Protein AF-A0A960XV72-F1 (afdb_monomer)

Foldseek 3Di:
DVVLVVDPDDPVVSVVVVVVVVVVVVVVVVLLVVLLVVDDPVLNVVLVVLVVVLVVLVVVLVVLVVQLVVLVVQLVVPVPDPVSNVVSVVSNVVSVVVNVVSVVVNVVSVVVSVVSSVVRSD

Solvent-accessible surface area (backbone atoms only — not comparable to full-atom values): 6666 Å² total; per-resi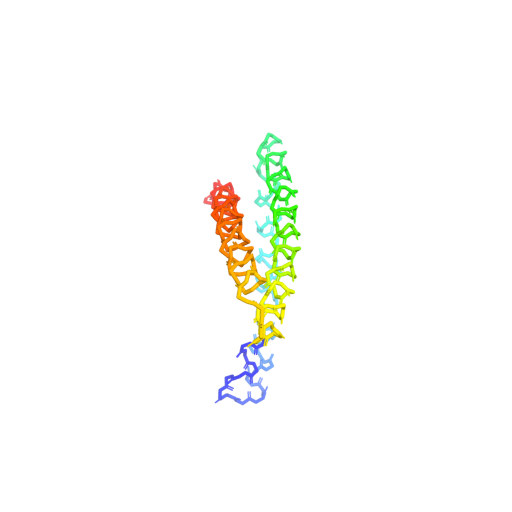due (Å²): 109,82,68,57,74,72,48,99,63,56,72,66,59,48,52,51,52,52,59,63,45,49,62,54,50,51,55,55,48,53,54,50,51,51,27,64,69,67,47,51,73,67,57,47,54,48,47,53,52,46,52,51,53,46,53,54,45,55,51,51,45,50,54,42,50,53,54,34,54,53,30,49,52,53,38,73,70,33,88,85,40,68,69,59,30,53,53,25,50,52,51,36,50,52,38,49,54,53,45,49,56,44,47,54,53,44,52,53,47,52,50,53,51,49,52,58,53,49,73,46,76,106

Mean predicted aligned error: 9.93 Å

Sequence (122 aa):
LAEIAKLPIGKSDKQEIELQLKPLRDVLADKREQALLDLSDDDRGLLDQLQMVLKERRQRRAEIRVALDDARKLQGGSGLDFERALAAEQQVKDEKERLEKVNEGIAEVEARIKELQAKVGG

Structure (mmCIF, N/CA/C/O backbone):
data_AF-A0A960XV72-F1
#
_entry.id   AF-A0A960XV72-F1
#
loop_
_atom_site.group_PDB
_atom_site.id
_atom_site.type_symbol
_atom_site.label_atom_id
_atom_site.label_alt_id
_atom_site.label_comp_id
_atom_site.label_asym_id
_atom_site.label_entity_id
_atom_site.label_seq_id
_atom_site.pdbx_PDB_ins_code
_atom_site.Cartn_x
_atom_site.Cartn_y
_atom_site.Cartn_z
_atom_site.occupancy
_atom_site.B_iso_or_equiv
_atom_site.auth_seq_id
_atom_site.auth_comp_id
_atom_site.auth_asym_id
_atom_site.auth_atom_id
_atom_site.pdbx_PDB_model_num
ATOM 1 N N . LEU A 1 1 ? 1.113 -11.968 18.451 1.00 59.91 1 LEU A N 1
ATOM 2 C CA . LEU A 1 1 ? 1.495 -13.322 18.919 1.00 59.91 1 LEU A CA 1
ATOM 3 C C . LEU A 1 1 ? 2.818 -13.797 18.311 1.00 59.91 1 LEU A C 1
ATOM 5 O O . LEU A 1 1 ? 3.676 -14.215 19.069 1.00 59.91 1 LEU A O 1
ATOM 9 N N . ALA A 1 2 ? 3.061 -13.632 17.001 1.00 68.56 2 ALA A N 1
ATOM 10 C CA . ALA A 1 2 ? 4.353 -13.991 16.382 1.00 68.56 2 ALA A CA 1
ATOM 11 C C . ALA A 1 2 ? 5.588 -13.311 17.024 1.00 68.56 2 ALA A C 1
ATOM 13 O O . ALA A 1 2 ? 6.666 -13.894 17.061 1.00 68.56 2 ALA A O 1
ATOM 14 N N . GLU A 1 3 ? 5.424 -12.105 17.573 1.00 76.88 3 GLU A N 1
ATOM 15 C CA . GLU A 1 3 ? 6.463 -11.391 18.334 1.00 76.88 3 GLU A CA 1
ATOM 16 C C . GLU A 1 3 ? 6.738 -12.018 19.720 1.00 76.88 3 GLU A C 1
ATOM 18 O O . GLU A 1 3 ? 7.876 -12.028 20.174 1.00 76.88 3 GLU A O 1
ATOM 23 N N . ILE A 1 4 ? 5.737 -12.631 20.367 1.00 73.38 4 ILE A N 1
ATOM 24 C CA . ILE A 1 4 ? 5.867 -13.268 21.698 1.00 73.38 4 ILE A CA 1
ATOM 25 C C . ILE A 1 4 ? 6.710 -14.537 21.614 1.00 73.38 4 ILE A C 1
ATOM 27 O O . ILE A 1 4 ? 7.516 -14.823 22.500 1.00 73.38 4 ILE A O 1
ATOM 31 N N . ALA A 1 5 ? 6.598 -15.262 20.498 1.00 74.31 5 ALA A N 1
ATOM 32 C CA . ALA A 1 5 ? 7.440 -16.417 20.216 1.00 74.31 5 ALA A CA 1
ATOM 33 C C . ALA A 1 5 ? 8.942 -16.067 20.229 1.00 74.31 5 ALA A C 1
ATOM 35 O O . ALA A 1 5 ? 9.750 -16.915 20.613 1.00 74.31 5 ALA A O 1
ATOM 36 N N . LYS A 1 6 ? 9.306 -14.819 19.894 1.00 83.81 6 LYS A N 1
ATOM 37 C CA . LYS A 1 6 ? 10.691 -14.320 19.859 1.00 83.81 6 LYS A CA 1
ATOM 38 C C . LYS A 1 6 ? 11.217 -13.846 21.220 1.00 83.81 6 LYS A C 1
ATOM 40 O O . LYS A 1 6 ? 12.413 -13.601 21.340 1.00 83.81 6 LYS A O 1
ATOM 45 N N . LEU A 1 7 ? 10.363 -13.716 22.240 1.00 83.31 7 LEU A N 1
ATOM 46 C CA . LEU A 1 7 ? 10.791 -13.251 23.561 1.00 83.31 7 LEU A CA 1
ATOM 47 C C . LEU A 1 7 ? 11.690 -14.296 24.248 1.00 83.31 7 LEU A C 1
ATOM 49 O O . LEU A 1 7 ? 11.395 -15.495 24.170 1.00 83.31 7 LEU A O 1
ATOM 53 N N . PRO A 1 8 ? 12.757 -13.884 24.955 1.00 84.75 8 PRO A N 1
ATOM 54 C CA . PRO A 1 8 ? 13.662 -14.787 25.665 1.00 84.75 8 PRO A CA 1
ATOM 55 C C . PRO A 1 8 ? 13.079 -15.206 27.030 1.00 84.75 8 PRO A C 1
ATOM 57 O O . PRO A 1 8 ? 13.730 -15.079 28.060 1.00 84.75 8 PRO A O 1
ATOM 60 N N . ILE A 1 9 ? 11.826 -15.665 27.043 1.00 87.56 9 ILE A N 1
ATOM 61 C CA . ILE A 1 9 ? 11.082 -16.080 28.245 1.00 87.56 9 ILE A CA 1
ATOM 62 C C . ILE A 1 9 ? 10.672 -17.556 28.153 1.00 87.56 9 ILE A C 1
ATOM 64 O O . ILE A 1 9 ? 10.697 -18.149 27.065 1.00 87.56 9 ILE A O 1
ATOM 68 N N . GLY A 1 10 ? 10.293 -18.146 29.289 1.00 89.94 10 GLY A N 1
ATOM 69 C CA . GLY A 1 10 ? 9.916 -19.553 29.389 1.00 89.94 10 GLY A CA 1
ATOM 70 C C . GLY A 1 10 ? 8.709 -19.910 28.517 1.00 89.94 10 GLY A C 1
ATOM 71 O O . GLY A 1 10 ? 7.835 -19.087 28.257 1.00 89.94 10 GLY A O 1
ATOM 72 N N . LYS A 1 11 ? 8.639 -21.165 28.047 1.00 85.00 11 LYS A N 1
ATOM 73 C CA . LYS A 1 11 ? 7.521 -21.652 27.212 1.00 85.00 11 LYS A CA 1
ATOM 74 C C . LYS A 1 11 ? 6.168 -21.503 27.920 1.00 85.00 11 LYS A C 1
ATOM 76 O O . LYS A 1 11 ? 5.192 -21.144 27.268 1.00 85.00 11 LYS A O 1
ATOM 81 N N . SER A 1 12 ? 6.133 -21.762 29.225 1.00 85.06 12 SER A N 1
ATOM 82 C CA . SER A 1 12 ? 4.939 -21.603 30.057 1.00 85.06 12 SER A CA 1
ATOM 83 C C . SER A 1 12 ? 4.496 -20.139 30.123 1.00 85.06 12 SER A C 1
ATOM 85 O O . SER A 1 12 ? 3.337 -19.852 29.841 1.00 85.06 12 SER A O 1
ATOM 87 N N . ASP A 1 13 ? 5.432 -19.210 30.342 1.00 85.12 13 ASP A N 1
ATOM 88 C CA . ASP A 1 13 ? 5.149 -17.768 30.380 1.00 85.12 13 ASP A CA 1
ATOM 89 C C . ASP A 1 13 ? 4.621 -17.258 29.030 1.00 85.12 13 ASP A C 1
ATOM 91 O O . ASP A 1 13 ? 3.689 -16.459 28.977 1.00 85.12 13 ASP A O 1
ATOM 95 N N . LYS A 1 14 ? 5.160 -17.761 27.906 1.00 84.81 14 LYS A N 1
ATOM 96 C CA . LYS A 1 14 ? 4.636 -17.442 26.563 1.00 84.81 14 LYS A CA 1
ATOM 97 C C . LYS A 1 14 ? 3.185 -17.879 26.406 1.00 84.81 14 LYS A C 1
ATOM 99 O O . LYS A 1 14 ? 2.383 -17.115 25.879 1.00 84.81 14 LYS A O 1
ATOM 104 N N . GLN A 1 15 ? 2.858 -19.095 26.841 1.00 85.44 15 GLN A N 1
ATOM 105 C CA . GLN A 1 15 ? 1.496 -19.623 26.751 1.00 85.44 15 GLN A CA 1
ATOM 106 C C . GLN A 1 15 ? 0.525 -18.835 27.631 1.00 85.44 15 GLN A C 1
ATOM 108 O O . GLN A 1 15 ? -0.590 -18.551 27.201 1.00 85.44 15 GLN A O 1
ATOM 113 N N . GLU A 1 16 ? 0.950 -18.439 28.829 1.00 88.38 16 GLU A N 1
ATOM 114 C CA . GLU A 1 16 ? 0.138 -17.626 29.731 1.00 88.38 16 GLU A CA 1
ATOM 115 C C . GLU A 1 16 ? -0.127 -16.227 29.155 1.00 88.38 16 GLU A C 1
ATOM 117 O O . GLU A 1 16 ? -1.277 -15.792 29.092 1.00 88.38 16 GLU A O 1
ATOM 122 N N . ILE A 1 17 ? 0.904 -15.566 28.621 1.00 86.38 17 ILE A N 1
ATOM 123 C CA . ILE A 1 17 ? 0.768 -14.274 27.934 1.00 86.38 17 ILE A CA 1
ATOM 124 C C . ILE A 1 17 ? -0.162 -14.395 26.717 1.00 86.38 17 ILE A C 1
ATOM 126 O O . ILE A 1 17 ? -1.008 -13.530 26.485 1.00 86.38 17 ILE A O 1
ATOM 130 N N . GLU A 1 18 ? -0.047 -15.470 25.933 1.00 85.19 18 GLU A N 1
ATOM 131 C CA . GLU A 1 18 ? -0.946 -15.720 24.803 1.00 85.19 18 GLU A CA 1
ATOM 132 C C . GLU A 1 18 ? -2.399 -15.905 25.242 1.00 85.19 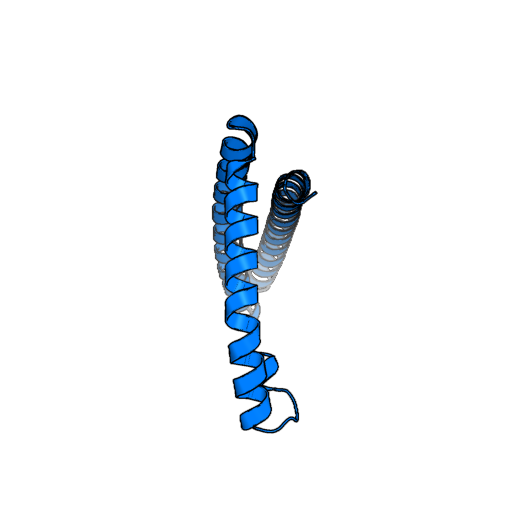18 GLU A C 1
ATOM 134 O O . GLU A 1 18 ? -3.304 -15.380 24.590 1.00 85.19 18 GLU A O 1
ATOM 139 N N . LEU A 1 19 ? -2.632 -16.630 26.339 1.00 87.88 19 LEU A N 1
ATOM 140 C CA . LEU A 1 19 ? -3.966 -16.822 26.902 1.00 87.88 19 LEU A CA 1
ATOM 141 C C . LEU A 1 19 ? -4.566 -15.500 27.386 1.00 87.88 19 LEU A C 1
ATOM 143 O O . LEU A 1 19 ? -5.728 -15.235 27.096 1.00 87.88 19 LEU A O 1
ATOM 147 N N . GLN A 1 20 ? -3.779 -14.650 28.046 1.00 88.12 20 GLN A N 1
ATOM 148 C CA . GLN A 1 20 ? -4.233 -13.345 28.539 1.00 88.12 20 GLN A CA 1
ATOM 149 C C . GLN A 1 20 ? -4.494 -12.332 27.413 1.00 88.12 20 GLN A C 1
ATOM 151 O O . GLN A 1 20 ? -5.390 -11.495 27.515 1.00 88.12 20 GLN A O 1
ATOM 156 N N . LEU A 1 21 ? -3.748 -12.411 26.309 1.00 86.31 21 LEU A N 1
ATOM 157 C CA . LEU A 1 21 ? -3.917 -11.503 25.172 1.00 86.31 21 LEU A CA 1
ATOM 158 C C . LEU A 1 21 ? -5.099 -11.847 24.269 1.00 86.31 21 LEU A C 1
ATOM 160 O O . LEU A 1 21 ? -5.572 -10.967 23.550 1.00 86.31 21 LEU A O 1
ATOM 164 N N . LYS A 1 22 ? -5.574 -13.098 24.272 1.00 87.38 22 LYS A N 1
ATOM 165 C CA . LYS A 1 22 ? -6.735 -13.505 23.466 1.00 87.38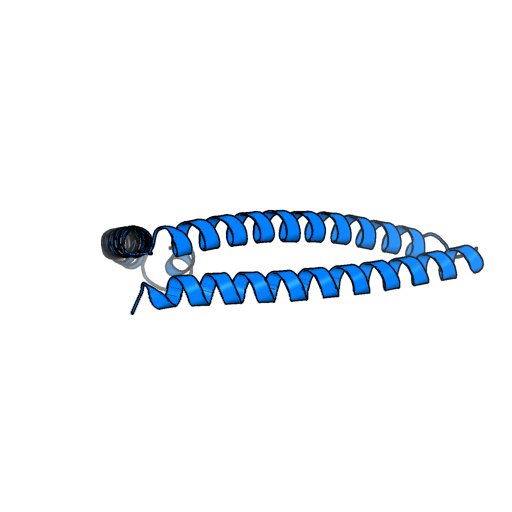 22 LYS A CA 1
ATOM 166 C C . LYS A 1 22 ? -7.989 -12.679 23.811 1.00 87.38 22 LYS A C 1
ATOM 168 O O . LYS A 1 22 ? -8.465 -12.000 22.905 1.00 87.38 22 LYS A O 1
ATOM 173 N N . PRO A 1 23 ? -8.442 -12.603 25.081 1.00 89.69 23 PRO A N 1
ATOM 174 C CA . PRO A 1 23 ? -9.574 -11.757 25.463 1.00 89.69 23 PRO A CA 1
ATOM 175 C C . PRO A 1 23 ? -9.375 -10.279 25.120 1.00 89.69 23 PRO A C 1
ATOM 177 O O . PRO A 1 23 ? -10.298 -9.617 24.662 1.00 89.69 23 PRO A O 1
ATOM 180 N N . LEU A 1 24 ? -8.159 -9.750 25.298 1.00 86.06 24 LEU A N 1
ATOM 181 C CA . LEU A 1 24 ? -7.856 -8.359 24.947 1.00 86.06 24 LEU A CA 1
ATOM 182 C C . LEU A 1 24 ? -7.991 -8.102 23.443 1.00 86.06 24 LEU A C 1
ATOM 184 O O . LEU A 1 24 ? -8.407 -7.019 23.038 1.00 86.06 24 LEU A O 1
ATOM 188 N N . ARG A 1 25 ? -7.654 -9.089 22.607 1.00 85.31 25 ARG A N 1
ATOM 189 C CA . ARG A 1 25 ? -7.836 -8.998 21.158 1.00 85.31 25 ARG A CA 1
ATOM 190 C C . ARG A 1 25 ? -9.311 -8.962 20.781 1.00 85.31 25 ARG A C 1
ATOM 192 O O . ARG A 1 25 ? -9.659 -8.198 19.888 1.00 85.31 25 ARG A O 1
ATOM 199 N N . ASP A 1 26 ? -10.130 -9.760 21.453 1.00 85.31 26 ASP A N 1
ATOM 200 C CA . ASP A 1 26 ? -11.568 -9.819 21.197 1.00 85.31 26 ASP A CA 1
ATOM 201 C C . ASP A 1 26 ? -12.229 -8.497 21.616 1.00 85.31 26 ASP A C 1
ATOM 203 O O . ASP A 1 26 ? -12.871 -7.856 20.795 1.00 85.31 26 ASP A O 1
ATOM 207 N N . VAL A 1 27 ? -11.897 -7.960 22.798 1.00 87.62 27 VAL A N 1
ATOM 208 C CA . VAL A 1 27 ? -12.353 -6.620 23.226 1.00 87.62 27 VAL A CA 1
ATOM 209 C C . VAL A 1 27 ? -11.913 -5.518 22.252 1.00 87.62 27 VAL A C 1
ATOM 211 O O . VAL A 1 27 ? -12.656 -4.574 21.988 1.00 87.62 27 VAL A O 1
ATOM 214 N N . LEU A 1 28 ? -10.696 -5.603 21.706 1.00 82.56 28 LEU A N 1
ATOM 215 C CA . LEU A 1 28 ? -10.229 -4.660 20.685 1.00 82.56 28 LEU A CA 1
ATOM 216 C C . LEU A 1 28 ? -10.978 -4.810 19.356 1.00 82.56 28 LEU A C 1
ATOM 218 O O . LEU A 1 28 ? -11.138 -3.812 18.655 1.00 82.56 28 LEU A O 1
ATOM 222 N N . ALA A 1 29 ? -11.386 -6.025 18.988 1.00 83.12 29 ALA A N 1
ATOM 223 C CA . ALA A 1 29 ? -12.195 -6.269 17.801 1.00 83.12 29 ALA A CA 1
ATOM 224 C C . ALA A 1 29 ? -13.600 -5.687 17.990 1.00 83.12 29 ALA A C 1
ATOM 226 O O . ALA A 1 29 ? -14.001 -4.855 17.181 1.00 83.12 29 ALA A O 1
ATOM 227 N N . ASP A 1 30 ? -14.255 -5.987 19.111 1.00 84.44 30 ASP A N 1
ATOM 228 C CA . ASP A 1 30 ? -15.592 -5.483 19.442 1.00 84.44 30 ASP A CA 1
ATOM 229 C C . ASP A 1 30 ? -15.629 -3.949 19.455 1.00 84.44 30 ASP A C 1
ATOM 231 O O . ASP A 1 30 ? -16.514 -3.329 18.870 1.00 84.44 30 ASP A O 1
ATOM 235 N N . LYS A 1 31 ? -14.620 -3.300 20.056 1.00 81.81 31 LYS A N 1
ATOM 236 C CA . LYS A 1 31 ? -14.524 -1.831 20.047 1.00 81.81 31 LYS A CA 1
ATOM 237 C C . LYS A 1 31 ? -14.336 -1.251 18.648 1.00 81.81 31 LYS A C 1
ATOM 239 O O . LYS A 1 31 ? -14.824 -0.159 18.379 1.00 81.81 31 LYS A O 1
ATOM 244 N N . ARG A 1 32 ? -13.608 -1.942 17.766 1.00 78.44 32 ARG A N 1
ATOM 245 C CA . ARG A 1 32 ? -13.430 -1.505 16.373 1.00 78.44 32 ARG A CA 1
ATOM 246 C C . ARG A 1 32 ? -14.705 -1.690 15.566 1.00 78.44 32 ARG A C 1
ATOM 248 O O . ARG A 1 32 ? -15.015 -0.825 14.757 1.00 78.44 32 ARG A O 1
ATOM 255 N N . GLU A 1 33 ? -15.420 -2.788 15.775 1.00 80.00 33 GLU A N 1
ATOM 256 C CA . GLU A 1 33 ? -16.714 -3.022 15.138 1.00 80.00 33 GLU A CA 1
ATOM 257 C C . GLU A 1 33 ? -17.737 -1.986 15.593 1.00 80.00 33 GLU A C 1
ATOM 259 O O . GLU A 1 33 ? -18.357 -1.351 14.746 1.00 80.00 33 GLU A O 1
ATOM 264 N N . GLN A 1 34 ? -17.837 -1.727 16.900 1.00 80.12 34 GLN A N 1
ATOM 265 C CA . GLN A 1 34 ? -18.727 -0.698 17.432 1.00 80.12 34 GLN A CA 1
ATOM 266 C C . GLN A 1 34 ? -18.387 0.684 16.872 1.00 80.12 34 GLN A C 1
ATOM 268 O O . GLN A 1 34 ? -19.271 1.369 16.382 1.00 80.12 34 GLN A O 1
ATOM 273 N N . ALA A 1 35 ? -17.103 1.046 16.841 1.00 74.50 35 ALA A N 1
ATOM 274 C CA . ALA A 1 35 ? -16.655 2.268 16.191 1.00 74.50 35 ALA A CA 1
ATOM 275 C C . ALA A 1 35 ? -17.150 2.326 14.730 1.00 74.50 35 ALA A C 1
ATOM 277 O O . ALA A 1 35 ? -17.819 3.271 14.324 1.00 74.50 35 ALA A O 1
ATOM 278 N N . LEU A 1 36 ? -16.916 1.288 13.925 1.00 70.56 36 LEU A N 1
ATOM 279 C CA . LEU A 1 36 ? -17.407 1.268 12.541 1.00 70.56 36 LEU A CA 1
ATOM 280 C C . LEU A 1 36 ? -18.939 1.406 12.441 1.00 70.56 36 LEU A C 1
ATOM 282 O O . LEU A 1 36 ? -19.427 2.007 11.485 1.00 70.56 36 LEU A O 1
ATOM 286 N N . LEU A 1 37 ? -19.685 0.900 13.426 1.00 76.62 37 LEU A N 1
ATOM 287 C CA . LEU A 1 37 ? -21.136 1.073 13.559 1.00 76.62 37 LEU A CA 1
ATOM 288 C C . LEU A 1 37 ? -21.561 2.448 14.101 1.00 76.62 37 LEU A C 1
ATOM 290 O O . LEU A 1 37 ? -22.736 2.793 13.994 1.00 76.62 37 LEU A O 1
ATOM 294 N N . ASP A 1 38 ? -20.637 3.238 14.635 1.00 78.94 38 ASP A N 1
ATOM 295 C CA . ASP A 1 38 ? -20.878 4.603 15.110 1.00 78.94 38 ASP A CA 1
ATOM 296 C C . ASP A 1 38 ? -20.544 5.654 14.029 1.00 78.94 38 ASP A C 1
ATOM 298 O O . ASP A 1 38 ? -20.922 6.820 14.153 1.00 78.94 38 ASP A O 1
ATOM 302 N N . LEU A 1 39 ? -19.885 5.255 12.929 1.00 76.31 39 LEU A N 1
ATOM 303 C CA . LEU A 1 39 ? -19.721 6.096 11.736 1.00 76.31 39 LEU A CA 1
ATOM 304 C C . LEU A 1 39 ? -21.082 6.486 11.150 1.00 76.31 39 LEU A C 1
ATOM 306 O O . LEU A 1 39 ? -21.986 5.647 11.078 1.00 76.31 39 LEU A O 1
ATOM 310 N N . SER A 1 40 ? -21.186 7.719 10.645 1.00 81.75 40 SER A N 1
ATOM 311 C CA . SER A 1 40 ? -22.327 8.139 9.827 1.00 81.75 40 SER A CA 1
ATOM 312 C C . SER A 1 40 ? -22.415 7.299 8.545 1.00 81.75 40 SER A C 1
ATOM 314 O O . SER A 1 40 ? -21.398 6.796 8.059 1.00 81.75 40 SER A O 1
ATOM 316 N N . ASP A 1 41 ? -23.614 7.144 7.979 1.00 81.19 41 ASP A N 1
ATOM 317 C CA . ASP A 1 41 ? -23.794 6.390 6.727 1.00 81.19 41 ASP A CA 1
ATOM 318 C C . ASP A 1 41 ? -22.948 6.977 5.579 1.00 81.19 41 ASP A C 1
ATOM 320 O O . ASP A 1 41 ? -22.366 6.230 4.787 1.00 81.19 41 ASP A O 1
ATOM 324 N N . ASP A 1 42 ? -22.792 8.305 5.552 1.00 83.38 42 ASP A N 1
ATOM 325 C CA . ASP A 1 42 ? -21.928 9.015 4.604 1.00 83.38 42 ASP A CA 1
ATOM 326 C C . ASP A 1 42 ? -20.444 8.667 4.810 1.00 83.38 42 ASP A C 1
ATOM 328 O O . ASP A 1 42 ? -19.730 8.369 3.847 1.00 83.38 42 ASP A O 1
ATOM 332 N N . ASP A 1 43 ? -19.968 8.652 6.059 1.00 84.81 43 ASP A N 1
ATOM 333 C CA . ASP A 1 43 ? -18.574 8.326 6.365 1.00 84.81 43 ASP A CA 1
ATOM 334 C C . ASP A 1 43 ? -18.252 6.844 6.110 1.00 84.81 43 ASP A C 1
ATOM 336 O O . ASP A 1 43 ? -17.142 6.524 5.674 1.00 84.81 43 ASP A O 1
ATOM 340 N N . ARG A 1 44 ? -19.210 5.928 6.322 1.00 84.19 44 ARG A N 1
ATOM 341 C CA . ARG A 1 44 ? -19.058 4.511 5.932 1.00 84.19 44 ARG A CA 1
ATOM 342 C C . ARG A 1 44 ? -18.942 4.367 4.423 1.00 84.19 44 ARG A C 1
ATOM 344 O O . ARG A 1 44 ? -18.018 3.711 3.947 1.00 84.19 44 ARG A O 1
ATOM 351 N N . GLY A 1 45 ? -19.822 5.031 3.673 1.00 86.50 45 GLY A N 1
ATOM 352 C CA . GLY A 1 45 ? -19.764 5.033 2.213 1.00 86.50 45 GLY A CA 1
ATOM 353 C C . GLY A 1 45 ? -18.436 5.589 1.690 1.00 86.50 45 GLY A C 1
ATOM 354 O O . GLY A 1 45 ? -17.833 5.021 0.777 1.00 86.50 45 GLY A O 1
ATOM 355 N N . LEU A 1 46 ? -17.931 6.660 2.306 1.00 88.50 46 LEU A N 1
ATOM 356 C CA . LEU A 1 46 ? -16.625 7.227 1.978 1.00 88.50 46 LEU A CA 1
ATOM 357 C C . LEU A 1 46 ? -15.472 6.271 2.325 1.00 88.50 46 LEU A C 1
ATOM 359 O O . LEU A 1 46 ? -14.536 6.126 1.534 1.00 88.50 46 LEU A O 1
ATOM 363 N N . LEU A 1 47 ? -15.528 5.595 3.475 1.00 88.75 47 LEU A N 1
ATOM 364 C CA . LEU A 1 47 ? -14.528 4.607 3.877 1.00 88.75 47 LEU A CA 1
ATOM 365 C C . LEU A 1 47 ? -14.456 3.444 2.879 1.00 88.75 47 LEU A C 1
ATOM 367 O O . LEU A 1 47 ? -13.356 3.087 2.449 1.00 88.75 47 LEU A O 1
ATOM 371 N N . ASP A 1 48 ? -15.600 2.900 2.468 1.00 90.19 48 ASP A N 1
ATOM 372 C CA . ASP A 1 48 ? -15.674 1.811 1.489 1.00 90.19 48 ASP A CA 1
ATOM 373 C C . ASP A 1 48 ? -15.087 2.236 0.136 1.00 90.19 48 ASP A C 1
ATOM 375 O O . ASP A 1 48 ? -14.262 1.524 -0.448 1.00 90.19 48 ASP A O 1
ATOM 379 N N . GLN A 1 49 ? -15.424 3.442 -0.333 1.00 92.56 49 GLN A N 1
ATOM 380 C CA . GLN A 1 49 ? -14.853 4.007 -1.558 1.00 92.56 49 GLN A CA 1
ATOM 381 C C . GLN A 1 49 ? -13.329 4.151 -1.465 1.00 92.56 49 GLN A C 1
ATOM 383 O O . GLN A 1 49 ? -12.60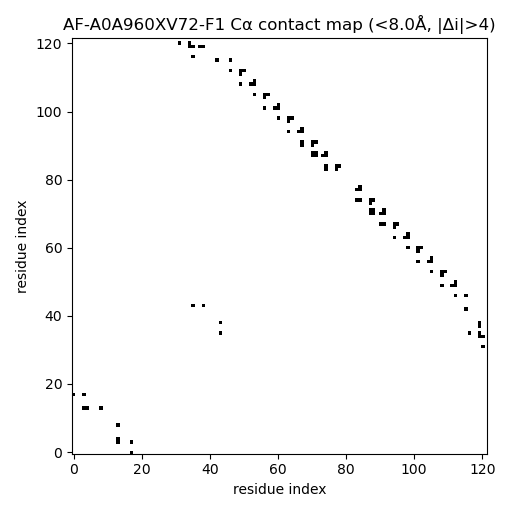6 3.746 -2.379 1.00 92.56 49 GLN A O 1
ATOM 388 N N . LEU A 1 50 ? -12.813 4.688 -0.356 1.00 92.38 50 LEU A N 1
ATOM 389 C CA . LEU A 1 50 ? -11.372 4.839 -0.149 1.00 92.38 50 LEU A CA 1
ATOM 390 C C . LEU A 1 50 ? -10.660 3.480 -0.100 1.00 92.38 50 LEU A C 1
ATOM 392 O O . LEU A 1 50 ? -9.578 3.338 -0.673 1.00 92.38 50 LEU A O 1
ATOM 396 N N . GLN A 1 51 ? -11.263 2.465 0.525 1.00 93.00 51 GLN A N 1
ATOM 397 C CA . GLN A 1 51 ? -10.721 1.104 0.546 1.00 93.00 51 GLN A CA 1
ATOM 398 C C . GLN A 1 51 ? -10.680 0.473 -0.852 1.00 93.00 51 GLN A C 1
ATOM 400 O O . GLN A 1 51 ? -9.673 -0.150 -1.212 1.00 93.00 51 GLN A O 1
ATOM 405 N N . MET A 1 52 ? -11.723 0.668 -1.665 1.00 95.00 52 MET A N 1
ATOM 406 C CA . MET A 1 52 ? -11.735 0.226 -3.064 1.00 95.00 52 MET A CA 1
ATOM 407 C C . MET A 1 52 ? -10.622 0.901 -3.873 1.00 95.00 52 MET A C 1
ATOM 409 O O . MET A 1 52 ? -9.811 0.216 -4.502 1.00 95.00 52 MET A O 1
ATOM 413 N N . VAL A 1 53 ? -10.509 2.229 -3.785 1.00 94.75 53 VAL A N 1
ATOM 414 C CA . VAL A 1 53 ? -9.458 2.997 -4.471 1.00 94.75 53 VAL A CA 1
ATOM 415 C C . VAL A 1 53 ? -8.064 2.542 -4.028 1.00 94.75 53 VAL A C 1
ATOM 417 O O . VAL A 1 53 ? -7.165 2.386 -4.860 1.00 94.75 53 VAL A O 1
ATOM 420 N N . LEU A 1 54 ? -7.865 2.286 -2.732 1.00 94.44 54 LEU A N 1
ATOM 421 C CA . LEU A 1 54 ? -6.601 1.784 -2.199 1.00 94.44 54 LEU A CA 1
ATOM 422 C C . LEU A 1 54 ? -6.239 0.417 -2.790 1.00 94.44 54 LEU A C 1
ATOM 424 O O . LEU A 1 54 ? -5.088 0.199 -3.180 1.00 94.44 54 LEU A O 1
ATOM 428 N N . LYS A 1 55 ? -7.211 -0.498 -2.880 1.00 95.94 55 LYS A N 1
ATOM 429 C CA . LYS A 1 55 ? -7.023 -1.824 -3.480 1.00 95.94 55 LYS A CA 1
ATOM 430 C C . LYS A 1 55 ? -6.572 -1.704 -4.936 1.00 95.94 55 LYS A C 1
ATOM 432 O O . LYS A 1 55 ? -5.558 -2.296 -5.305 1.00 95.94 55 LYS A O 1
ATOM 437 N N . GLU A 1 56 ? -7.254 -0.886 -5.732 1.00 95.31 56 GLU A N 1
ATOM 438 C CA . GLU A 1 56 ? -6.893 -0.650 -7.134 1.00 95.31 56 GLU A CA 1
ATOM 439 C C . GLU A 1 56 ? -5.511 -0.006 -7.292 1.00 95.31 56 GLU A C 1
ATOM 441 O O . GLU A 1 56 ? -4.733 -0.392 -8.165 1.00 95.31 56 GLU A O 1
ATOM 446 N N . ARG A 1 57 ? -5.164 0.981 -6.454 1.00 94.75 57 ARG A N 1
ATOM 447 C CA . ARG A 1 57 ? -3.835 1.617 -6.491 1.00 94.75 57 ARG A CA 1
ATOM 448 C C . ARG A 1 57 ? -2.730 0.626 -6.125 1.00 94.75 57 ARG A C 1
ATOM 450 O O . ARG A 1 57 ? -1.687 0.609 -6.775 1.00 94.75 57 ARG A O 1
ATOM 457 N N . ARG A 1 58 ? -2.956 -0.242 -5.133 1.00 95.50 58 ARG A N 1
ATOM 458 C CA . ARG A 1 58 ? -2.004 -1.302 -4.756 1.00 95.50 58 ARG A CA 1
ATOM 459 C C . ARG A 1 58 ? -1.817 -2.334 -5.866 1.00 95.50 58 ARG A C 1
ATOM 461 O O . ARG A 1 58 ? -0.687 -2.774 -6.070 1.00 95.50 58 ARG A O 1
ATOM 468 N N . GLN A 1 59 ? -2.883 -2.680 -6.585 1.00 96.31 59 GLN A N 1
ATOM 469 C CA . GLN A 1 59 ? -2.798 -3.562 -7.747 1.00 96.31 59 GLN A CA 1
ATOM 470 C C . GLN A 1 59 ? -1.992 -2.916 -8.881 1.00 96.31 59 GLN A C 1
ATOM 472 O O . GLN A 1 59 ? -1.004 -3.498 -9.324 1.00 96.31 59 GLN A O 1
ATOM 477 N N . ARG A 1 60 ? -2.293 -1.661 -9.235 1.00 94.44 60 ARG A N 1
ATOM 478 C CA . ARG A 1 60 ? -1.500 -0.894 -10.214 1.00 94.44 60 ARG A CA 1
ATOM 479 C C . ARG A 1 60 ? -0.025 -0.783 -9.828 1.00 94.44 60 ARG A C 1
ATOM 481 O O . ARG A 1 60 ? 0.852 -0.921 -10.673 1.00 94.44 60 ARG A O 1
ATOM 488 N N . ARG A 1 61 ? 0.281 -0.578 -8.541 1.00 96.94 61 ARG A N 1
ATOM 489 C CA . ARG A 1 61 ? 1.664 -0.570 -8.036 1.00 96.94 61 ARG A CA 1
ATOM 490 C C . ARG A 1 61 ? 2.377 -1.900 -8.293 1.00 96.94 61 ARG A C 1
ATOM 492 O O . ARG A 1 61 ? 3.564 -1.897 -8.609 1.00 96.94 61 ARG A O 1
ATOM 499 N N . ALA A 1 62 ? 1.688 -3.025 -8.101 1.00 95.88 62 ALA A N 1
ATOM 500 C CA . ALA A 1 62 ? 2.258 -4.346 -8.354 1.00 95.88 62 ALA A CA 1
ATOM 501 C C . ALA A 1 62 ? 2.567 -4.535 -9.846 1.00 95.88 62 ALA A C 1
ATOM 503 O O . ALA A 1 62 ? 3.670 -4.954 -10.179 1.00 95.88 62 ALA A O 1
ATOM 504 N N . GLU A 1 63 ? 1.647 -4.139 -10.727 1.00 95.50 63 GLU A N 1
ATOM 505 C CA . GLU A 1 63 ? 1.835 -4.184 -12.184 1.00 95.50 63 GLU A CA 1
ATOM 506 C C . GLU A 1 63 ? 3.029 -3.327 -12.637 1.00 95.50 63 GLU A C 1
ATOM 508 O O . GLU A 1 63 ? 3.886 -3.805 -13.377 1.00 95.50 63 GLU A O 1
ATOM 513 N N . ILE A 1 64 ? 3.151 -2.095 -12.127 1.00 93.25 64 ILE A N 1
ATOM 514 C CA . ILE A 1 64 ? 4.288 -1.202 -12.422 1.00 93.25 64 ILE A CA 1
ATOM 515 C C . ILE A 1 64 ? 5.615 -1.811 -11.955 1.00 93.25 64 ILE A C 1
ATOM 517 O O . ILE A 1 64 ? 6.623 -1.712 -12.647 1.00 93.25 64 ILE A O 1
ATOM 521 N N . ARG A 1 65 ? 5.641 -2.472 -10.789 1.00 94.44 65 ARG A N 1
ATOM 522 C CA . ARG A 1 65 ? 6.860 -3.146 -10.310 1.00 94.44 65 ARG A CA 1
ATOM 523 C C . ARG A 1 65 ? 7.292 -4.280 -11.232 1.00 94.44 65 ARG A C 1
ATOM 525 O O . ARG A 1 65 ? 8.483 -4.397 -11.496 1.00 94.44 65 ARG A O 1
ATOM 532 N N . VAL A 1 66 ? 6.343 -5.069 -11.735 1.00 95.31 66 VAL A N 1
ATOM 533 C CA . VAL A 1 66 ? 6.635 -6.120 -12.720 1.00 95.31 66 VAL A CA 1
ATOM 534 C C . VAL A 1 66 ? 7.226 -5.502 -13.991 1.00 95.31 66 VAL A C 1
ATOM 536 O O . VAL A 1 66 ? 8.296 -5.920 -14.424 1.00 95.31 66 VAL A O 1
ATOM 539 N N . ALA A 1 67 ? 6.600 -4.446 -14.523 1.00 90.56 67 ALA A N 1
ATOM 540 C CA . ALA A 1 67 ? 7.097 -3.744 -15.708 1.00 90.56 67 ALA A CA 1
ATOM 541 C C . ALA A 1 67 ? 8.508 -3.159 -15.505 1.00 90.56 67 ALA A C 1
ATOM 543 O O . ALA A 1 67 ? 9.361 -3.265 -16.386 1.00 90.56 67 ALA A O 1
ATOM 544 N N . LEU A 1 68 ? 8.780 -2.586 -14.329 1.00 92.75 68 LEU A N 1
ATOM 545 C CA . LEU A 1 68 ? 10.090 -2.041 -13.976 1.00 92.75 68 LEU A CA 1
ATOM 546 C C . LEU A 1 68 ? 11.173 -3.127 -13.919 1.00 92.75 68 LEU A C 1
ATOM 548 O O . LEU A 1 68 ? 12.296 -2.908 -14.377 1.00 92.75 68 LEU A O 1
ATOM 552 N N . ASP A 1 69 ? 10.856 -4.289 -13.351 1.00 92.38 69 ASP A N 1
ATOM 553 C CA . ASP A 1 69 ? 11.795 -5.407 -13.280 1.00 92.38 69 ASP A CA 1
ATOM 554 C C . ASP A 1 69 ? 12.084 -5.988 -14.670 1.00 92.38 69 ASP A C 1
ATOM 556 O O . ASP A 1 69 ? 13.232 -6.326 -14.963 1.00 92.38 69 ASP A O 1
ATOM 560 N N . ASP A 1 70 ? 11.091 -6.041 -15.556 1.00 88.94 70 ASP A N 1
ATOM 561 C CA . ASP A 1 70 ? 11.292 -6.476 -16.940 1.00 88.94 70 ASP A CA 1
ATOM 562 C C . ASP A 1 70 ? 12.123 -5.469 -17.751 1.00 88.94 70 ASP A C 1
ATOM 564 O O . ASP A 1 70 ? 13.056 -5.869 -18.453 1.00 88.94 70 ASP A O 1
ATOM 568 N N . ALA A 1 71 ? 11.888 -4.165 -17.573 1.00 86.31 71 ALA A N 1
ATOM 569 C CA . ALA A 1 71 ? 12.701 -3.112 -18.184 1.00 86.31 71 ALA A CA 1
ATOM 570 C C . ALA A 1 71 ? 14.176 -3.176 -17.730 1.00 86.31 71 ALA A C 1
ATOM 572 O O . ALA A 1 71 ? 15.093 -3.052 -18.542 1.00 86.31 71 ALA A O 1
ATOM 573 N N . ARG A 1 72 ? 14.431 -3.465 -16.445 1.00 88.31 72 ARG A N 1
ATOM 574 C CA . ARG A 1 72 ? 15.795 -3.655 -15.912 1.00 88.31 72 ARG A CA 1
ATOM 575 C C . ARG A 1 72 ? 16.502 -4.877 -16.493 1.00 88.31 72 ARG A C 1
ATOM 577 O O . ARG A 1 72 ? 17.701 -4.816 -16.760 1.00 88.31 72 ARG A O 1
ATOM 584 N N . LYS A 1 73 ? 15.785 -5.989 -16.694 1.00 86.88 73 LYS A N 1
ATOM 585 C CA . LYS A 1 73 ? 16.354 -7.189 -17.336 1.00 86.88 73 LYS A CA 1
ATOM 586 C C . LYS A 1 73 ? 16.772 -6.893 -18.776 1.00 86.88 73 LYS A C 1
ATOM 588 O O . LYS A 1 73 ? 17.853 -7.308 -19.188 1.00 86.88 73 LYS A O 1
ATOM 593 N N . LEU A 1 74 ? 15.945 -6.149 -19.514 1.00 79.88 74 LEU A N 1
ATOM 594 C CA . LEU A 1 74 ? 16.252 -5.709 -20.878 1.00 79.88 74 LEU A CA 1
ATOM 595 C C . LEU A 1 74 ? 17.489 -4.802 -20.911 1.00 79.88 74 LEU A C 1
ATOM 597 O O . LEU A 1 74 ? 18.367 -5.000 -21.751 1.00 79.88 74 LEU A O 1
ATOM 601 N N . GLN A 1 75 ? 17.609 -3.880 -19.951 1.00 78.06 75 GLN A N 1
ATOM 602 C CA . GLN A 1 75 ? 18.783 -3.017 -19.801 1.00 78.06 75 GLN A CA 1
ATOM 603 C C . GLN A 1 75 ? 20.076 -3.827 -19.575 1.00 78.06 75 GLN A C 1
ATOM 605 O O . GLN A 1 75 ? 21.094 -3.548 -20.204 1.00 78.06 75 GLN A O 1
ATOM 610 N N . GLY A 1 76 ? 20.040 -4.861 -18.726 1.00 73.25 76 GLY A N 1
ATOM 611 C CA . GLY A 1 76 ? 21.203 -5.714 -18.434 1.00 73.25 76 GLY A CA 1
ATOM 612 C C . GLY A 1 76 ? 21.618 -6.667 -19.565 1.00 73.25 76 GLY A C 1
ATOM 613 O O . GLY A 1 76 ? 22.763 -7.112 -19.594 1.00 73.25 76 GLY A O 1
ATOM 614 N N . GLY A 1 77 ? 20.715 -6.976 -20.502 1.00 68.19 77 GLY A N 1
ATOM 615 C CA . GLY A 1 77 ? 20.981 -7.857 -21.648 1.00 68.19 77 GLY A CA 1
ATOM 616 C C . GLY A 1 77 ? 21.501 -7.148 -22.907 1.00 68.19 77 GLY A C 1
ATOM 617 O O . GLY A 1 77 ? 21.956 -7.816 -23.833 1.00 68.19 77 GLY A O 1
ATOM 618 N N . SER A 1 78 ? 21.451 -5.812 -22.963 1.00 61.09 78 SER A N 1
ATOM 619 C CA . SER A 1 78 ? 21.679 -5.014 -24.183 1.00 61.09 78 SER A CA 1
ATOM 620 C C . SER A 1 78 ? 23.121 -4.502 -24.360 1.00 61.09 78 SER A C 1
ATOM 622 O O . SER A 1 78 ? 23.340 -3.413 -24.888 1.00 61.09 78 SER A O 1
ATOM 624 N N . GLY A 1 79 ? 24.131 -5.271 -23.943 1.00 64.19 79 GLY A N 1
ATOM 625 C CA . GLY A 1 79 ? 25.533 -4.820 -23.871 1.00 64.19 79 GLY A CA 1
ATOM 626 C C . GLY A 1 79 ? 26.225 -4.431 -25.192 1.00 64.19 79 GLY A C 1
ATOM 627 O O . GLY A 1 79 ? 27.372 -3.999 -25.150 1.00 64.19 79 GLY A O 1
ATOM 628 N N . LEU A 1 80 ? 25.572 -4.579 -26.351 1.00 62.28 80 LEU A N 1
ATOM 629 C CA . LEU A 1 80 ? 26.153 -4.296 -27.675 1.00 62.28 80 LEU A CA 1
ATOM 630 C C . LEU A 1 80 ? 25.343 -3.304 -28.529 1.00 62.28 80 LEU A C 1
ATOM 632 O O . LEU A 1 80 ? 25.808 -2.920 -29.598 1.00 62.28 80 LEU A O 1
ATOM 636 N N . ASP A 1 81 ? 24.164 -2.870 -28.072 1.00 82.19 81 ASP A N 1
ATOM 637 C CA . ASP A 1 81 ? 23.281 -1.965 -28.817 1.00 82.19 81 ASP A CA 1
ATOM 638 C C . ASP A 1 81 ? 22.971 -0.728 -27.960 1.00 82.19 81 ASP A C 1
ATOM 640 O O . ASP A 1 81 ? 22.201 -0.784 -26.996 1.00 82.19 81 ASP A O 1
ATOM 644 N N . PHE A 1 82 ? 23.641 0.378 -28.290 1.00 78.62 82 PHE A N 1
ATOM 645 C CA . PHE A 1 82 ? 23.583 1.635 -27.542 1.00 78.62 82 PHE A CA 1
ATOM 646 C C . PHE A 1 82 ? 22.199 2.293 -27.608 1.00 78.62 82 PHE A C 1
ATOM 648 O O . PHE A 1 82 ? 21.722 2.818 -26.603 1.00 78.62 82 PHE A O 1
ATOM 655 N N . GLU A 1 83 ? 21.522 2.223 -28.757 1.00 82.94 83 GLU A N 1
ATOM 656 C CA . GLU A 1 83 ? 20.170 2.773 -28.909 1.00 82.94 83 GLU A CA 1
ATOM 657 C C . GLU A 1 83 ? 19.170 2.000 -28.045 1.00 82.94 83 GLU A C 1
ATOM 659 O O . GLU A 1 83 ? 18.348 2.600 -27.348 1.00 82.94 83 GLU A O 1
ATOM 664 N N . ARG A 1 84 ? 19.289 0.667 -28.004 1.00 81.69 84 ARG A N 1
ATOM 665 C CA . ARG A 1 84 ? 18.471 -0.169 -27.112 1.00 81.69 84 ARG A CA 1
ATOM 666 C C . ARG A 1 84 ? 18.773 0.065 -25.637 1.00 81.69 84 ARG A C 1
ATOM 668 O O . ARG A 1 84 ? 17.845 0.063 -24.831 1.00 81.69 84 ARG A O 1
ATOM 675 N N . ALA A 1 85 ? 20.038 0.284 -25.278 1.00 82.88 85 ALA A N 1
ATOM 676 C CA . ALA A 1 85 ? 20.424 0.585 -23.903 1.00 82.88 85 ALA A CA 1
ATOM 677 C C . ALA A 1 85 ? 19.815 1.914 -23.423 1.00 82.88 85 ALA A C 1
ATOM 679 O O . ALA A 1 85 ? 19.236 1.956 -22.337 1.00 82.88 85 ALA A O 1
ATOM 680 N N . LEU A 1 86 ? 19.867 2.962 -24.254 1.00 86.00 86 LEU A N 1
ATOM 681 C CA . LEU A 1 86 ? 19.239 4.255 -23.961 1.00 86.00 86 LEU A CA 1
ATOM 682 C C . LEU A 1 86 ? 17.711 4.155 -23.864 1.00 86.00 86 LEU A C 1
ATOM 684 O O . LEU A 1 86 ? 17.113 4.716 -22.947 1.00 86.00 86 LEU A O 1
ATOM 688 N N . ALA A 1 87 ? 17.069 3.414 -24.771 1.00 87.06 87 ALA A N 1
ATOM 689 C CA . ALA A 1 87 ? 15.624 3.198 -24.723 1.00 87.06 87 ALA A CA 1
ATOM 690 C C . ALA A 1 87 ? 15.194 2.450 -23.447 1.00 87.06 87 ALA A C 1
ATOM 692 O O . ALA A 1 87 ? 14.221 2.839 -22.799 1.00 87.06 87 ALA A O 1
ATOM 693 N N . ALA A 1 88 ? 15.942 1.414 -23.048 1.00 85.81 88 ALA A N 1
ATOM 694 C CA . ALA A 1 88 ? 15.683 0.673 -21.816 1.00 85.81 88 ALA A CA 1
ATOM 695 C C . ALA A 1 88 ? 15.904 1.539 -20.563 1.00 85.81 88 ALA A C 1
ATOM 697 O O . ALA A 1 88 ? 15.120 1.464 -19.618 1.00 85.81 88 ALA A O 1
ATOM 698 N N . GLU A 1 89 ? 16.930 2.395 -20.555 1.00 88.81 89 GLU A N 1
ATOM 699 C CA . GLU A 1 89 ? 17.171 3.347 -19.467 1.00 88.81 89 GLU A CA 1
ATOM 700 C C . GLU A 1 89 ? 16.019 4.350 -19.319 1.00 88.81 89 GLU A C 1
ATOM 702 O O . GLU A 1 89 ? 15.526 4.563 -18.206 1.00 88.81 89 GLU A O 1
ATOM 707 N N . GLN A 1 90 ? 15.541 4.913 -20.433 1.00 91.31 90 GLN A N 1
ATOM 708 C CA . GLN A 1 90 ? 14.400 5.825 -20.424 1.00 91.31 90 GLN A CA 1
ATOM 709 C C . GLN A 1 90 ? 13.133 5.124 -19.916 1.00 91.31 90 GLN A C 1
ATOM 711 O O . GLN A 1 90 ? 12.448 5.657 -19.046 1.00 91.31 90 GLN A O 1
ATOM 716 N N . GLN A 1 91 ? 12.871 3.891 -20.358 1.00 91.06 91 GLN A N 1
ATOM 717 C CA . GLN A 1 91 ? 11.734 3.104 -19.877 1.00 91.06 91 GLN A CA 1
ATOM 718 C C . GLN A 1 91 ? 11.818 2.829 -18.365 1.00 91.06 91 GLN A C 1
ATOM 720 O O . GLN A 1 91 ? 10.824 2.949 -17.650 1.00 91.06 91 GLN A O 1
ATOM 725 N N . VAL A 1 92 ? 13.007 2.507 -17.841 1.00 93.12 92 VAL A N 1
ATOM 726 C CA . VAL A 1 92 ? 13.224 2.336 -16.393 1.00 93.12 92 VAL A CA 1
ATOM 727 C C . VAL A 1 92 ? 12.955 3.636 -15.633 1.00 93.12 92 VAL A C 1
ATOM 729 O O . VA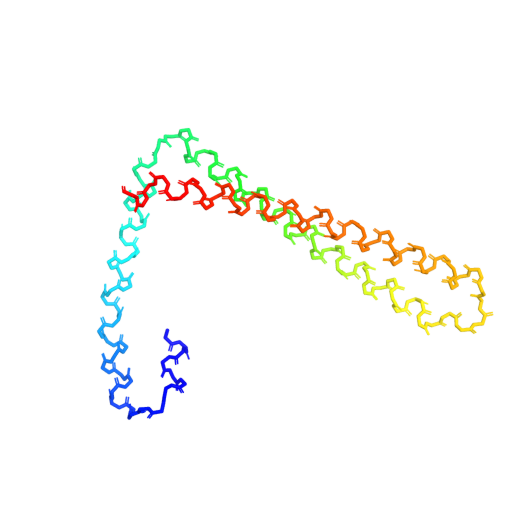L A 1 92 ? 12.410 3.594 -14.527 1.00 93.12 92 VAL A O 1
ATOM 732 N N . LYS A 1 93 ? 13.347 4.785 -16.189 1.00 95.00 93 LYS A N 1
ATOM 733 C CA . LYS A 1 93 ? 13.079 6.093 -15.586 1.00 95.00 93 LYS A CA 1
ATOM 734 C C . LYS A 1 93 ? 11.578 6.388 -15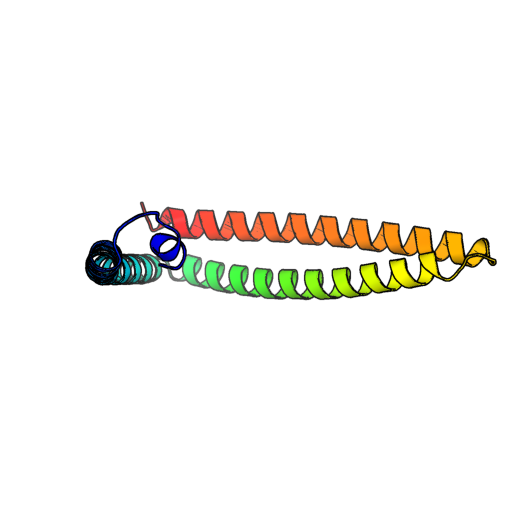.547 1.00 95.00 93 LYS A C 1
ATOM 736 O O . LYS A 1 93 ? 11.064 6.697 -14.473 1.00 95.00 93 LYS A O 1
ATOM 741 N N . ASP A 1 94 ? 10.881 6.206 -16.662 1.00 93.81 94 ASP A N 1
ATOM 742 C CA . ASP A 1 94 ? 9.441 6.457 -16.762 1.00 93.81 94 ASP A CA 1
ATOM 743 C C . ASP A 1 94 ? 8.653 5.575 -15.779 1.00 93.81 94 ASP A C 1
ATOM 745 O O . ASP A 1 94 ? 7.785 6.056 -15.048 1.00 93.81 94 ASP A O 1
ATOM 749 N N . GLU A 1 95 ? 8.997 4.287 -15.680 1.00 93.06 95 GLU A N 1
ATOM 750 C CA . GLU A 1 95 ? 8.347 3.370 -14.738 1.00 93.06 95 GLU A CA 1
ATOM 751 C C . GLU A 1 95 ? 8.630 3.721 -13.268 1.00 93.06 95 GLU A C 1
ATOM 753 O O . GLU A 1 95 ? 7.750 3.568 -12.415 1.00 93.06 95 GLU A O 1
ATOM 758 N N . LYS A 1 96 ? 9.819 4.251 -12.945 1.00 95.19 96 LYS A N 1
ATOM 759 C CA . LYS A 1 96 ? 10.109 4.767 -11.594 1.00 95.19 96 LYS A CA 1
ATOM 760 C C . LYS A 1 96 ? 9.240 5.973 -11.250 1.00 95.19 96 LYS A C 1
ATOM 762 O O . LYS A 1 96 ? 8.671 5.998 -10.161 1.00 95.19 96 LYS A O 1
ATOM 767 N N . GLU A 1 97 ? 9.100 6.929 -12.165 1.00 96.44 97 GLU A N 1
ATOM 768 C CA . GLU A 1 97 ? 8.250 8.109 -11.956 1.00 96.44 97 GLU A CA 1
ATOM 769 C C . GLU A 1 97 ? 6.773 7.714 -11.796 1.00 96.44 97 GLU A C 1
ATOM 771 O O . GLU A 1 97 ? 6.065 8.226 -10.924 1.00 96.44 97 GLU A O 1
ATOM 776 N N . ARG A 1 98 ? 6.289 6.753 -12.595 1.00 94.88 98 ARG A N 1
ATOM 777 C CA . ARG A 1 98 ? 4.938 6.188 -12.434 1.00 94.88 98 ARG A CA 1
ATOM 778 C C . ARG A 1 98 ? 4.763 5.519 -11.072 1.00 94.88 98 ARG A C 1
ATOM 780 O O . ARG A 1 98 ? 3.724 5.698 -10.433 1.00 94.88 98 ARG A O 1
ATOM 787 N N . LEU A 1 99 ? 5.762 4.757 -10.627 1.00 94.94 99 LEU A N 1
ATOM 788 C CA . LEU A 1 99 ? 5.740 4.076 -9.335 1.00 94.94 99 LEU A CA 1
ATOM 789 C C . LEU A 1 99 ? 5.680 5.070 -8.171 1.00 94.94 99 LEU A C 1
ATOM 791 O O . LEU A 1 99 ? 4.922 4.849 -7.226 1.00 94.94 99 LEU A O 1
ATOM 795 N N . GLU A 1 100 ? 6.453 6.152 -8.241 1.00 96.62 100 GLU A N 1
ATOM 796 C CA . GLU A 1 100 ? 6.466 7.221 -7.242 1.00 96.62 100 GLU A CA 1
ATOM 797 C C . GLU A 1 100 ? 5.087 7.874 -7.110 1.00 96.62 100 GLU A C 1
ATOM 799 O O . GLU A 1 100 ? 4.505 7.837 -6.026 1.00 96.62 100 GLU A O 1
ATOM 804 N N . LYS A 1 101 ? 4.485 8.308 -8.225 1.00 95.62 101 LYS A N 1
ATOM 805 C CA . LYS A 1 101 ? 3.131 8.898 -8.237 1.00 95.62 101 LYS A CA 1
ATOM 806 C C . LYS A 1 101 ? 2.075 7.970 -7.639 1.00 95.62 101 LYS A C 1
ATOM 808 O O . LYS A 1 101 ? 1.186 8.402 -6.905 1.00 95.62 101 LYS A O 1
ATOM 813 N N . VAL A 1 102 ? 2.147 6.671 -7.944 1.00 95.19 102 VAL A N 1
ATOM 814 C CA . VAL A 1 102 ? 1.216 5.692 -7.364 1.00 95.19 102 VAL A CA 1
ATOM 815 C C . VAL A 1 102 ? 1.451 5.527 -5.862 1.00 95.19 102 VAL A C 1
ATOM 817 O O . VAL A 1 102 ? 0.479 5.400 -5.119 1.00 95.19 102 VAL A O 1
ATOM 820 N N . ASN A 1 103 ? 2.701 5.551 -5.395 1.00 95.44 103 ASN A N 1
ATOM 821 C CA . ASN A 1 103 ? 3.011 5.462 -3.967 1.00 95.44 103 ASN A CA 1
ATOM 822 C C . ASN A 1 103 ? 2.533 6.695 -3.194 1.00 95.44 103 ASN A C 1
ATOM 824 O O . ASN A 1 103 ? 1.932 6.526 -2.136 1.00 95.44 103 ASN A O 1
ATOM 828 N N . GLU A 1 104 ? 2.737 7.899 -3.728 1.00 96.88 104 GLU A N 1
ATOM 829 C CA . GLU A 1 104 ? 2.213 9.141 -3.143 1.00 96.88 104 GLU A CA 1
ATOM 830 C C . GLU A 1 104 ? 0.691 9.080 -3.021 1.00 96.88 104 GLU A C 1
ATOM 832 O O . GLU A 1 104 ? 0.129 9.303 -1.948 1.00 96.88 104 GLU A O 1
ATOM 837 N N . GLY A 1 105 ? 0.016 8.659 -4.093 1.00 93.69 105 GLY A N 1
ATOM 838 C CA . GLY A 1 105 ? -1.426 8.472 -4.064 1.00 93.69 105 GLY A CA 1
ATOM 839 C C . GLY A 1 105 ? -1.878 7.404 -3.059 1.00 93.69 105 GLY A C 1
ATOM 840 O O . GLY A 1 105 ? -2.933 7.545 -2.441 1.00 93.69 105 GLY A O 1
ATOM 841 N N . ILE A 1 106 ? -1.134 6.311 -2.889 1.00 95.12 106 ILE A N 1
ATOM 842 C CA . ILE A 1 106 ? -1.447 5.308 -1.860 1.00 95.12 106 ILE A CA 1
ATOM 843 C C . ILE A 1 106 ? -1.338 5.932 -0.468 1.00 95.12 106 ILE A C 1
ATOM 845 O O . ILE A 1 106 ? -2.266 5.777 0.322 1.00 95.12 106 ILE A O 1
ATOM 849 N N . ALA A 1 107 ? -0.254 6.661 -0.196 1.00 95.19 107 ALA A N 1
ATOM 850 C CA . ALA A 1 107 ? -0.023 7.297 1.096 1.00 95.19 107 ALA A CA 1
ATOM 851 C C . ALA A 1 107 ? -1.132 8.302 1.444 1.00 95.19 107 ALA A C 1
ATOM 853 O O . ALA A 1 107 ? -1.618 8.313 2.573 1.00 95.19 107 ALA A O 1
ATOM 854 N N . GLU A 1 108 ? -1.591 9.089 0.469 1.00 95.19 108 GLU A N 1
ATOM 855 C CA . GLU A 1 108 ? -2.696 10.032 0.660 1.00 95.19 108 GLU A CA 1
ATOM 856 C C . GLU A 1 108 ? -4.009 9.320 1.027 1.00 95.19 108 GLU A C 1
ATOM 858 O O . GLU A 1 108 ? -4.705 9.721 1.960 1.00 95.19 108 GLU A O 1
ATOM 863 N N . VAL A 1 109 ? -4.351 8.235 0.327 1.00 93.19 109 VAL A N 1
ATOM 864 C CA . VAL A 1 109 ? -5.577 7.469 0.607 1.00 93.19 109 VAL A CA 1
ATOM 865 C C . VAL A 1 109 ? -5.490 6.773 1.966 1.00 93.19 109 VAL A C 1
ATOM 867 O O . VAL A 1 109 ? -6.463 6.775 2.717 1.00 93.19 109 VAL A O 1
ATOM 870 N N . GLU A 1 110 ? -4.330 6.216 2.314 1.00 93.62 110 GLU A N 1
ATOM 871 C CA . GLU A 1 110 ? -4.095 5.612 3.629 1.00 93.62 110 GLU A CA 1
ATOM 872 C C . GLU A 1 110 ? -4.208 6.644 4.758 1.00 93.62 110 GLU A C 1
ATOM 874 O O . GLU A 1 110 ? -4.808 6.346 5.7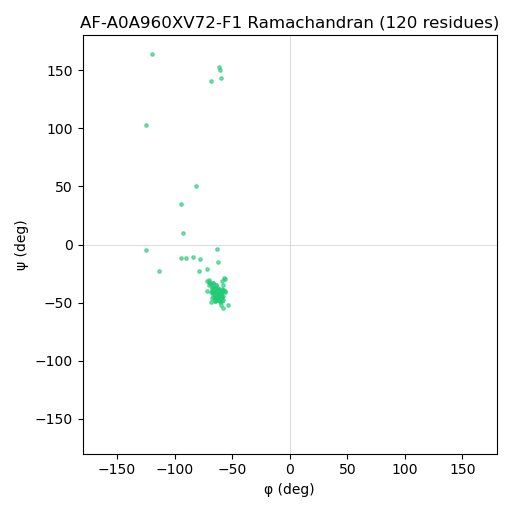93 1.00 93.62 110 GLU A O 1
ATOM 879 N N . ALA A 1 111 ? -3.706 7.866 4.552 1.00 93.62 111 ALA A N 1
ATOM 880 C CA . ALA A 1 111 ? -3.866 8.964 5.500 1.00 93.62 111 ALA A CA 1
ATOM 881 C C . ALA A 1 111 ? -5.345 9.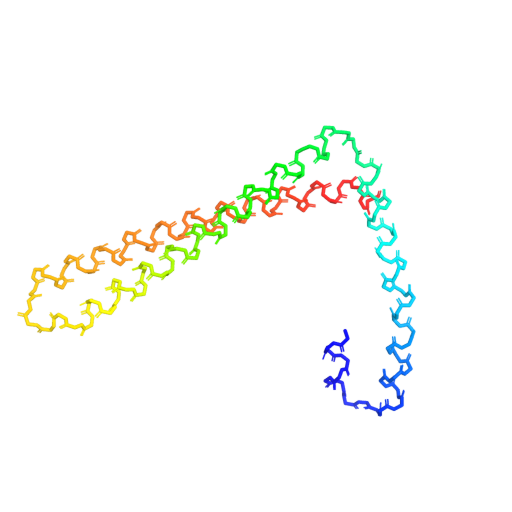328 5.698 1.00 93.62 111 ALA A C 1
ATOM 883 O O . ALA A 1 111 ? -5.808 9.366 6.837 1.00 93.62 111 ALA A O 1
ATOM 884 N N . ARG A 1 112 ? -6.114 9.485 4.611 1.00 91.19 1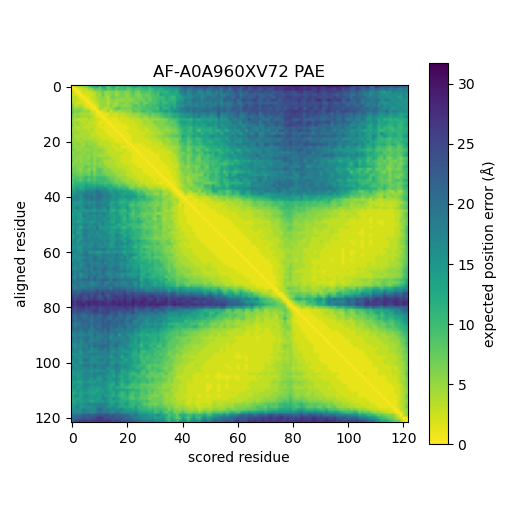12 ARG A N 1
ATOM 885 C CA . ARG A 1 112 ? -7.556 9.787 4.684 1.00 91.19 112 ARG A CA 1
ATOM 886 C C . ARG A 1 112 ? -8.354 8.693 5.392 1.00 91.19 112 ARG A C 1
ATOM 888 O O . ARG A 1 112 ? -9.216 9.001 6.209 1.00 91.19 112 ARG A O 1
ATOM 895 N N . ILE A 1 113 ? -8.056 7.418 5.124 1.00 90.62 113 ILE A N 1
ATOM 896 C CA . ILE A 1 113 ? -8.680 6.288 5.835 1.00 90.62 113 ILE A CA 1
ATOM 897 C C . ILE A 1 113 ? -8.368 6.366 7.330 1.00 90.62 113 ILE A C 1
ATOM 899 O O . ILE A 1 113 ? -9.261 6.194 8.156 1.00 90.62 113 ILE A O 1
ATOM 903 N N . LYS A 1 114 ? -7.109 6.645 7.685 1.00 90.00 114 LYS A N 1
ATOM 904 C CA . LYS A 1 114 ? -6.683 6.750 9.082 1.00 90.00 114 LYS A CA 1
ATOM 905 C C . LYS A 1 114 ? -7.373 7.909 9.802 1.00 90.00 114 LYS A C 1
ATOM 907 O O . LYS A 1 114 ? -7.774 7.741 10.948 1.00 90.00 114 LYS A O 1
ATOM 912 N N . GLU A 1 115 ? -7.527 9.055 9.147 1.00 89.31 115 GLU A N 1
ATOM 913 C CA . GLU A 1 115 ? -8.271 10.202 9.681 1.00 89.31 115 GLU A CA 1
ATOM 914 C C . GLU A 1 115 ? -9.742 9.860 9.923 1.00 89.31 115 GLU A C 1
ATOM 916 O O . GLU A 1 115 ? -10.265 10.142 11.000 1.00 89.31 115 GLU A O 1
ATOM 921 N N . LEU A 1 116 ? -10.392 9.197 8.962 1.00 85.50 116 LEU A N 1
ATOM 922 C CA . LEU A 1 116 ? -11.767 8.713 9.105 1.00 85.50 116 LEU A CA 1
ATOM 923 C C . LEU A 1 116 ? -11.910 7.747 10.277 1.00 85.50 116 LEU A C 1
ATOM 925 O O . LEU A 1 116 ? -12.809 7.910 11.087 1.00 85.50 116 LEU A O 1
ATOM 929 N N . GLN A 1 117 ? -10.995 6.791 10.418 1.00 82.00 117 GLN A N 1
ATOM 930 C CA . GLN A 1 117 ? -11.002 5.847 11.537 1.00 82.00 117 GLN A CA 1
ATOM 931 C C . GLN A 1 117 ? -10.712 6.528 12.885 1.00 82.00 117 GLN A C 1
ATOM 933 O O . GLN A 1 117 ? -11.255 6.122 13.910 1.00 82.00 117 GLN A O 1
ATOM 938 N N . ALA A 1 118 ? -9.877 7.570 12.904 1.00 82.56 118 ALA A N 1
ATOM 939 C CA . ALA A 1 118 ? -9.536 8.304 14.121 1.00 82.56 118 ALA A CA 1
ATOM 940 C C . ALA A 1 118 ? -10.704 9.140 14.664 1.00 82.56 118 ALA A C 1
ATOM 942 O O . ALA A 1 118 ? -10.816 9.280 15.877 1.00 82.56 118 ALA A O 1
ATOM 943 N N . LYS A 1 119 ? -11.597 9.640 13.797 1.00 72.81 119 LYS A N 1
ATOM 944 C CA . LYS A 1 119 ? -12.818 10.362 14.210 1.00 72.81 119 LYS A CA 1
ATOM 945 C C . LYS A 1 119 ? -13.789 9.518 15.042 1.00 72.81 119 LYS A C 1
ATOM 947 O O . LYS A 1 119 ? -14.697 10.065 15.649 1.00 72.81 119 LYS A O 1
ATOM 952 N N . VAL A 1 120 ? -13.597 8.207 15.042 1.00 65.06 120 VAL A N 1
ATOM 953 C CA . VAL A 1 120 ? -14.530 7.218 15.583 1.00 65.06 120 VAL A CA 1
ATOM 954 C C . VAL A 1 120 ? -13.950 6.501 16.805 1.00 65.06 120 VAL A C 1
ATOM 956 O O . VAL A 1 120 ? -14.674 5.963 17.631 1.00 65.06 120 VAL A O 1
ATOM 959 N N . GLY A 1 121 ? -12.621 6.479 16.925 1.00 54.97 121 GLY A N 1
ATOM 960 C CA . GLY A 1 121 ? -11.910 5.911 18.071 1.00 54.97 121 GLY A CA 1
ATOM 961 C C . GLY A 1 121 ? -11.588 6.916 19.183 1.00 54.97 121 GLY A C 1
ATOM 962 O O . GLY A 1 121 ? -10.770 6.580 20.042 1.00 54.97 121 GLY A O 1
ATOM 963 N N . GLY A 1 122 ? -12.148 8.130 19.121 1.00 43.81 122 GLY A N 1
ATOM 964 C CA . GLY A 1 122 ? -11.985 9.209 20.103 1.00 43.81 122 GLY A CA 1
ATOM 965 C C . GLY A 1 122 ? -13.172 9.333 21.044 1.00 43.81 122 GLY A C 1
ATOM 966 O O . GLY A 1 122 ? -14.308 9.132 20.568 1.00 43.81 122 GLY A O 1
#

pLDDT: mean 85.81, std 9.6, range [43.81, 96.94]

Nearest PDB structures (foldseek):
  5c21-assembly1_B  TM=3.829E-01  e=1.633E-01  Escherichia coli
  5c22-assembly4_D  TM=3.449E-01  e=7.469E-02  Escherichia coli
  5c22-assembly3_C  TM=3.552E-01  e=1.138E-01  Escherichia coli
  4tko-assembly1_B  TM=4.169E-01  e=5.781E-01  Aquifex aeolicus VF5

Secondary structure (DSSP, 8-state):
-TTGGGSSS-HHHHHHHHHHHHHHHHHHHHHHHHHHHHS-HHHHHHHHHHHHHHHHHHHHHHHHHHHHHHHHHHHHH-TT-HHHHHHHHHHHHHHHHHHHHHHHHHHHHHHHHHHHHHTT--

Radius of gyration: 23.02 Å; Cα contacts (8 Å, |Δi|>4): 57; chains: 1; bounding box: 50×32×59 Å